Protein AF-A0A8H2NUI6-F1 (afdb_monomer_lite)

Radius of gyration: 14.53 Å; chains: 1; bounding box: 27×42×34 Å

Foldseek 3Di:
DDDPLLVLLVVLCVCVVVVHDSVVVSPDPDPVVSVVSPPPPDDDPDDPPPDD

Organism: Pseudomonas fluorescens (NCBI:txid294)

Sequence (52 aa):
MPGFHEVRALSLHLYKKAGKDGQKIAGHASEGMTKNYLRDHEKIVWSEAIRI

Structure (mmCIF, N/CA/C/O backbone):
data_AF-A0A8H2NUI6-F1
#
_entry.id   AF-A0A8H2NUI6-F1
#
loop_
_atom_site.group_PDB
_atom_site.id
_atom_site.type_symbol
_atom_site.label_atom_id
_atom_site.label_alt_id
_atom_site.label_comp_id
_atom_site.label_asym_id
_atom_site.label_entity_id
_atom_site.label_seq_id
_atom_site.pdbx_PDB_ins_code
_atom_site.Cartn_x
_atom_site.Cartn_y
_atom_site.Cartn_z
_atom_site.occupancy
_atom_site.B_iso_or_equiv
_atom_site.auth_seq_id
_atom_site.auth_comp_id
_atom_site.auth_asym_id
_atom_site.auth_atom_id
_atom_site.pdbx_PDB_model_num
ATOM 1 N N . ME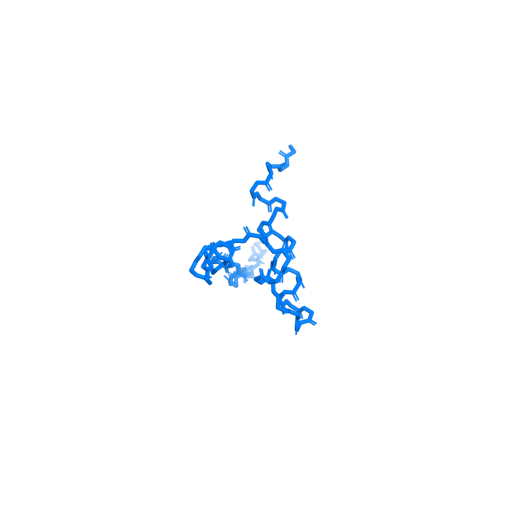T A 1 1 ? 18.351 -8.046 -1.114 1.00 82.50 1 MET A N 1
ATOM 2 C CA . MET A 1 1 ? 17.384 -7.782 -0.024 1.00 82.50 1 MET A CA 1
ATOM 3 C C . MET A 1 1 ? 16.375 -6.772 -0.541 1.00 82.50 1 MET A C 1
ATOM 5 O O . MET A 1 1 ? 16.833 -5.827 -1.173 1.00 82.50 1 MET A O 1
ATOM 9 N N . PRO A 1 2 ? 15.061 -6.972 -0.342 1.00 86.94 2 PRO A N 1
ATOM 10 C CA . PRO A 1 2 ? 14.055 -6.006 -0.778 1.00 86.94 2 PRO A CA 1
ATOM 11 C C . PRO A 1 2 ? 14.210 -4.672 -0.038 1.00 86.94 2 PRO A C 1
ATOM 13 O O . PRO A 1 2 ? 14.596 -4.639 1.134 1.00 86.94 2 PRO A O 1
ATOM 16 N N . GLY A 1 3 ? 13.917 -3.576 -0.729 1.00 95.00 3 GLY A N 1
ATOM 17 C CA . GLY A 1 3 ? 13.943 -2.221 -0.193 1.00 95.00 3 GLY A CA 1
ATOM 18 C C . GLY A 1 3 ? 12.746 -1.910 0.708 1.00 95.00 3 GLY A C 1
ATOM 19 O O . GLY A 1 3 ? 11.739 -2.619 0.731 1.00 95.00 3 GLY A O 1
ATOM 20 N N . PHE A 1 4 ? 12.830 -0.791 1.434 1.00 94.25 4 PHE A N 1
ATOM 21 C CA . PHE A 1 4 ? 11.785 -0.354 2.369 1.00 94.25 4 PHE A CA 1
ATOM 22 C C . PHE A 1 4 ? 10.394 -0.280 1.720 1.00 94.25 4 PHE A C 1
ATOM 24 O O . PHE A 1 4 ? 9.417 -0.790 2.269 1.00 94.25 4 PHE A O 1
ATOM 31 N N . HIS A 1 5 ? 10.302 0.326 0.534 1.00 93.12 5 HIS A N 1
ATOM 32 C CA . HIS A 1 5 ? 9.027 0.496 -0.161 1.00 93.12 5 HIS A CA 1
ATOM 33 C C . HIS A 1 5 ? 8.450 -0.825 -0.684 1.00 93.12 5 HIS A C 1
ATOM 35 O O . HIS A 1 5 ? 7.232 -0.976 -0.699 1.00 93.12 5 HIS A O 1
ATOM 41 N N . GLU A 1 6 ? 9.296 -1.801 -1.022 1.00 90.81 6 GLU A N 1
ATOM 42 C CA . GLU A 1 6 ? 8.867 -3.138 -1.449 1.00 90.81 6 GLU A CA 1
ATOM 43 C C . GLU A 1 6 ? 8.306 -3.940 -0.267 1.00 90.81 6 GLU A C 1
ATOM 45 O O . GLU A 1 6 ? 7.225 -4.521 -0.361 1.00 90.81 6 GLU A O 1
ATOM 50 N N . VAL A 1 7 ? 8.977 -3.900 0.892 1.00 94.00 7 VAL A N 1
ATOM 51 C CA . VAL A 1 7 ? 8.473 -4.515 2.136 1.00 94.00 7 VAL A CA 1
ATOM 52 C C . VAL A 1 7 ? 7.153 -3.868 2.565 1.00 94.00 7 VAL A C 1
ATOM 54 O O . VAL A 1 7 ? 6.212 -4.556 2.967 1.00 94.00 7 VAL A O 1
ATOM 57 N N . ARG A 1 8 ? 7.052 -2.542 2.442 1.00 94.38 8 ARG A N 1
ATOM 58 C CA . ARG A 1 8 ? 5.829 -1.789 2.737 1.00 94.38 8 ARG A CA 1
ATOM 59 C C . ARG A 1 8 ? 4.682 -2.154 1.792 1.00 94.38 8 ARG A C 1
ATOM 61 O O . ARG A 1 8 ? 3.569 -2.350 2.274 1.00 94.38 8 ARG A O 1
ATOM 68 N N . ALA A 1 9 ? 4.947 -2.285 0.490 1.00 93.38 9 ALA A N 1
ATOM 69 C CA . ALA A 1 9 ? 3.961 -2.733 -0.497 1.00 93.38 9 ALA A CA 1
ATOM 70 C C . ALA A 1 9 ? 3.428 -4.130 -0.153 1.00 93.38 9 ALA A C 1
ATOM 72 O O . ALA A 1 9 ? 2.219 -4.319 -0.009 1.00 93.38 9 ALA A O 1
ATOM 73 N N . LEU A 1 10 ? 4.332 -5.082 0.107 1.00 92.44 10 LEU A N 1
ATOM 74 C CA . LEU A 1 10 ? 3.966 -6.445 0.494 1.00 92.44 10 LEU A CA 1
ATOM 75 C C . LEU A 1 10 ? 3.127 -6.478 1.780 1.00 92.44 10 LEU A C 1
ATOM 77 O O . LEU A 1 10 ? 2.104 -7.159 1.830 1.00 92.44 10 LEU A O 1
ATOM 81 N N . SER A 1 11 ? 3.523 -5.720 2.805 1.00 93.94 11 SER A N 1
ATOM 82 C CA . SER A 1 11 ? 2.777 -5.624 4.065 1.00 93.94 11 SER A CA 1
ATOM 83 C C . SER A 1 11 ? 1.347 -5.113 3.847 1.00 93.94 11 SER A C 1
ATOM 85 O O . SER A 1 11 ? 0.388 -5.747 4.293 1.00 93.94 11 SER A O 1
ATOM 87 N N . LEU A 1 12 ? 1.180 -4.021 3.089 1.00 95.00 12 LEU A N 1
ATOM 88 C CA . LEU A 1 12 ? -0.137 -3.457 2.771 1.00 95.00 12 LEU A CA 1
ATOM 89 C C . LEU A 1 12 ? -0.994 -4.418 1.939 1.00 95.00 12 LEU A C 1
ATOM 91 O O . LEU A 1 12 ? -2.192 -4.552 2.200 1.00 95.00 12 LEU A O 1
ATOM 95 N N . HIS A 1 13 ? -0.386 -5.131 0.988 1.00 92.94 13 HIS A N 1
ATOM 96 C CA . HIS A 1 13 ? -1.063 -6.163 0.208 1.00 92.94 13 HIS A CA 1
ATOM 97 C C . HIS A 1 13 ? -1.599 -7.300 1.094 1.00 92.94 13 HIS A C 1
ATOM 99 O O . HIS A 1 13 ? -2.771 -7.669 0.987 1.00 92.94 13 HIS A O 1
ATOM 105 N N . LEU A 1 14 ? -0.779 -7.828 2.009 1.00 93.38 14 LEU A N 1
ATOM 106 C CA . LEU A 1 14 ? -1.188 -8.892 2.933 1.00 93.38 14 LEU A CA 1
ATOM 107 C C . LEU A 1 14 ? -2.283 -8.423 3.902 1.00 93.38 14 LEU A C 1
ATOM 109 O O . LEU A 1 14 ? -3.226 -9.169 4.168 1.00 93.38 14 LEU A O 1
ATOM 113 N N . TYR A 1 15 ? -2.207 -7.178 4.380 1.00 95.12 15 TYR A N 1
ATOM 114 C CA . TYR A 1 15 ? -3.234 -6.582 5.238 1.00 95.12 15 TYR A CA 1
ATOM 115 C C . TYR A 1 15 ? -4.587 -6.487 4.518 1.00 95.12 15 TYR A C 1
ATOM 117 O O . TYR A 1 15 ? -5.608 -6.912 5.063 1.00 95.12 15 TYR A O 1
ATOM 125 N N . LYS A 1 16 ? -4.582 -6.033 3.254 1.00 92.50 16 LYS A N 1
ATOM 126 C CA . LYS A 1 16 ? -5.771 -6.014 2.387 1.00 92.50 16 LYS A CA 1
ATOM 127 C C . LYS A 1 16 ? -6.329 -7.423 2.163 1.00 92.50 16 LYS A C 1
ATOM 129 O O . LYS A 1 16 ? -7.536 -7.616 2.277 1.00 92.50 16 LYS A O 1
ATOM 134 N N . LYS A 1 17 ? -5.474 -8.417 1.881 1.00 91.75 17 LYS A N 1
ATOM 135 C CA . LYS A 1 17 ? -5.887 -9.822 1.686 1.00 91.75 17 LYS A CA 1
ATOM 136 C C . LYS A 1 17 ? -6.541 -10.421 2.938 1.00 91.75 17 LYS A C 1
ATOM 138 O O . LYS A 1 17 ? -7.428 -11.257 2.818 1.00 91.75 17 LYS A O 1
ATOM 143 N N . ALA A 1 18 ? -6.148 -9.958 4.124 1.00 95.56 18 ALA A N 1
ATOM 144 C CA . ALA A 1 18 ? -6.774 -10.311 5.397 1.00 95.56 18 ALA A CA 1
ATOM 145 C C . ALA A 1 18 ? -8.076 -9.532 5.695 1.00 95.56 18 ALA A C 1
ATOM 147 O O . ALA A 1 18 ? -8.583 -9.610 6.813 1.00 95.56 18 ALA A O 1
ATOM 148 N N . GLY A 1 19 ? -8.599 -8.750 4.742 1.00 95.38 19 GLY A N 1
ATOM 149 C CA . GLY A 1 19 ? -9.814 -7.946 4.912 1.00 95.38 19 GLY A CA 1
ATOM 150 C C . GLY A 1 19 ? -9.633 -6.714 5.801 1.00 95.38 19 GLY A C 1
ATOM 151 O O . GLY A 1 19 ? -10.617 -6.155 6.280 1.00 95.38 19 GLY A O 1
ATOM 152 N N . LYS A 1 20 ? -8.388 -6.291 6.056 1.00 96.19 20 LYS A N 1
ATOM 153 C CA . LYS A 1 20 ? -8.081 -5.147 6.920 1.00 96.19 20 LYS A CA 1
ATOM 154 C C . LYS A 1 20 ? -7.789 -3.889 6.106 1.00 96.19 20 LYS A C 1
ATOM 156 O O . LYS A 1 20 ? -7.250 -3.940 5.002 1.00 96.19 20 LYS A O 1
ATOM 161 N N . ASP A 1 21 ? -8.093 -2.742 6.702 1.00 94.19 21 ASP A N 1
ATOM 162 C CA . ASP A 1 21 ? -7.828 -1.431 6.115 1.00 94.19 21 ASP A CA 1
ATOM 163 C C . ASP A 1 21 ? -6.353 -1.026 6.292 1.00 94.19 21 ASP A C 1
ATOM 165 O O . ASP A 1 21 ? -5.911 -0.666 7.386 1.00 94.19 21 ASP A O 1
ATOM 169 N N . GLY A 1 22 ? -5.589 -1.095 5.198 1.00 93.94 22 GLY A N 1
ATOM 170 C CA . GLY A 1 22 ? -4.175 -0.721 5.163 1.00 93.94 22 GLY A CA 1
ATOM 171 C C . GLY A 1 22 ? -3.916 0.780 5.341 1.00 93.94 22 GLY A C 1
ATOM 172 O O . GLY A 1 22 ? -2.852 1.144 5.840 1.00 93.94 22 GLY A O 1
ATOM 173 N N . GLN A 1 23 ? -4.872 1.660 5.008 1.00 95.62 23 GLN A N 1
ATOM 174 C CA . GLN A 1 23 ? -4.703 3.115 5.145 1.00 95.62 23 GLN A CA 1
ATOM 175 C C . GLN A 1 23 ? -4.415 3.498 6.602 1.00 95.62 23 GLN A C 1
ATOM 177 O O . GLN A 1 23 ? -3.549 4.334 6.863 1.00 95.62 23 GLN A O 1
ATOM 182 N N . LYS A 1 24 ? -5.090 2.835 7.550 1.00 95.19 24 LYS A N 1
ATOM 183 C CA . LYS A 1 24 ? -4.983 3.098 8.996 1.00 95.19 24 LYS A CA 1
ATOM 184 C C . LYS A 1 24 ? -3.595 2.838 9.576 1.00 95.19 24 LYS A C 1
ATOM 186 O O . LYS A 1 24 ? -3.250 3.436 10.588 1.00 95.19 24 LYS A O 1
ATOM 191 N N . ILE A 1 25 ? -2.811 1.958 8.954 1.00 93.81 25 ILE A N 1
ATOM 192 C CA . ILE A 1 25 ? -1.465 1.591 9.423 1.00 93.81 25 ILE A CA 1
ATOM 193 C C . ILE A 1 25 ? -0.355 2.159 8.541 1.00 93.81 25 ILE A C 1
ATOM 195 O O . ILE A 1 25 ? 0.812 2.137 8.921 1.00 93.81 25 ILE A O 1
ATOM 199 N N . ALA A 1 26 ? -0.700 2.664 7.356 1.00 94.06 26 ALA A N 1
ATOM 200 C CA . ALA A 1 26 ? 0.283 3.190 6.431 1.00 94.06 26 ALA A CA 1
ATOM 201 C C . ALA A 1 26 ? 0.852 4.537 6.903 1.00 94.06 26 ALA A C 1
ATOM 203 O O . ALA A 1 26 ? 1.993 4.854 6.594 1.00 94.06 26 ALA A O 1
ATOM 204 N N . GLY A 1 27 ? 0.095 5.361 7.634 1.00 94.94 27 GLY A N 1
ATOM 205 C CA . GLY A 1 27 ? 0.520 6.739 7.927 1.00 94.94 27 GLY A CA 1
ATOM 206 C C . GLY A 1 27 ? 0.588 7.610 6.664 1.00 94.94 27 GLY A C 1
ATOM 207 O O . GLY A 1 27 ? 1.394 8.531 6.573 1.00 94.94 27 GLY A O 1
ATOM 208 N N . HIS A 1 28 ? -0.217 7.281 5.652 1.00 96.56 28 HIS A N 1
ATOM 209 C CA . HIS A 1 28 ? -0.354 8.077 4.439 1.00 96.56 28 HIS A CA 1
ATOM 210 C C . HIS A 1 28 ? -1.404 9.176 4.620 1.00 96.56 28 HIS A C 1
ATOM 212 O O . HIS A 1 28 ? -2.458 8.942 5.207 1.00 96.56 28 HIS A O 1
ATOM 218 N N . ALA A 1 29 ? -1.150 10.350 4.041 1.00 96.94 29 ALA A N 1
ATOM 219 C CA . ALA A 1 29 ? -2.057 11.495 4.127 1.00 96.94 29 ALA A CA 1
ATOM 220 C C . ALA A 1 29 ? -3.345 11.324 3.301 1.00 96.94 29 ALA A C 1
ATOM 222 O O . ALA A 1 29 ? -4.351 11.965 3.586 1.00 96.94 29 ALA A O 1
ATOM 223 N N . SER A 1 30 ? -3.331 10.468 2.276 1.00 96.62 30 SER A N 1
ATOM 224 C CA . SER A 1 30 ? -4.496 10.219 1.424 1.00 96.62 30 SER A CA 1
ATOM 225 C C . SER A 1 30 ? -4.626 8.749 1.048 1.00 96.62 30 SER A C 1
ATOM 227 O O . SER A 1 30 ? -3.642 8.004 1.038 1.00 96.62 30 SER A O 1
ATOM 229 N N . GLU A 1 31 ? -5.845 8.333 0.701 1.00 94.19 31 GLU A N 1
ATOM 230 C CA . GLU A 1 31 ? -6.099 6.977 0.205 1.00 94.19 31 GLU A CA 1
ATOM 231 C C . GLU A 1 31 ? -5.311 6.665 -1.068 1.00 94.19 31 GLU A C 1
ATOM 233 O O . GLU A 1 31 ? -4.867 5.534 -1.264 1.00 94.19 31 GLU A O 1
ATOM 238 N N . GLY A 1 32 ? -5.132 7.662 -1.943 1.00 95.19 32 GLY A N 1
ATOM 239 C CA . GLY A 1 32 ? -4.410 7.504 -3.206 1.00 95.19 32 GLY A CA 1
ATOM 240 C C . GLY A 1 32 ? -2.972 7.033 -2.996 1.00 95.19 32 GLY A C 1
ATOM 241 O O . GLY A 1 32 ? -2.491 6.164 -3.722 1.00 95.19 32 GLY A O 1
ATOM 242 N N . MET A 1 33 ? -2.314 7.524 -1.942 1.00 95.25 33 MET A N 1
ATOM 243 C CA . MET A 1 33 ? -0.970 7.078 -1.579 1.00 95.25 33 MET A CA 1
ATOM 244 C C . MET A 1 33 ? -0.942 5.595 -1.199 1.00 95.25 33 MET A C 1
ATOM 246 O O . MET A 1 33 ? -0.063 4.881 -1.665 1.00 95.25 33 MET A O 1
ATOM 250 N N . THR A 1 34 ? -1.909 5.096 -0.419 1.00 94.88 34 THR A N 1
ATOM 251 C CA . THR A 1 34 ? -1.996 3.656 -0.098 1.00 94.88 34 THR A CA 1
ATOM 252 C C . THR A 1 34 ? -2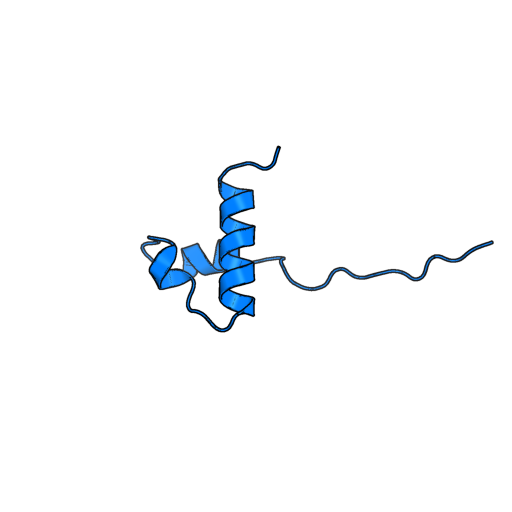.349 2.830 -1.322 1.00 94.88 34 THR A C 1
ATOM 254 O O . THR A 1 34 ? -1.747 1.781 -1.534 1.00 94.88 34 THR A O 1
ATOM 257 N N . LYS A 1 35 ? -3.269 3.314 -2.165 1.00 91.81 35 LYS A N 1
ATOM 258 C CA . LYS A 1 35 ? -3.643 2.637 -3.412 1.00 91.81 35 LYS A CA 1
ATOM 259 C C . LYS A 1 35 ? -2.431 2.433 -4.319 1.00 91.81 35 LYS A C 1
ATOM 261 O O . LYS A 1 35 ? -2.323 1.356 -4.885 1.00 91.81 35 LYS A O 1
ATOM 266 N N . ASN A 1 36 ? -1.483 3.372 -4.379 1.00 92.12 36 ASN A N 1
ATOM 267 C CA . ASN A 1 36 ? -0.252 3.206 -5.162 1.00 92.12 36 ASN A CA 1
ATOM 268 C C . ASN A 1 36 ? 0.606 2.010 -4.720 1.00 92.12 36 ASN A C 1
ATOM 270 O O . ASN A 1 36 ? 1.143 1.324 -5.579 1.00 92.12 36 ASN A O 1
ATOM 274 N N . TYR A 1 37 ? 0.675 1.706 -3.420 1.00 90.19 37 TYR A N 1
ATOM 275 C CA . TYR A 1 37 ? 1.366 0.506 -2.916 1.00 90.19 37 TYR A CA 1
ATOM 276 C C . TYR A 1 37 ? 0.594 -0.794 -3.156 1.00 90.19 37 TYR A C 1
ATOM 278 O O . TYR A 1 37 ? 1.131 -1.867 -2.927 1.00 90.19 37 TYR A O 1
ATOM 286 N N . LEU A 1 38 ? -0.675 -0.706 -3.557 1.00 86.75 38 LEU A N 1
ATOM 287 C CA . LEU A 1 38 ? -1.532 -1.855 -3.844 1.00 86.75 38 LEU A CA 1
ATOM 288 C C . LEU A 1 38 ? -1.667 -2.122 -5.349 1.00 86.75 38 LEU A C 1
ATOM 290 O O . LEU A 1 38 ? -2.325 -3.094 -5.724 1.00 86.75 38 LEU A O 1
ATOM 294 N N . ARG A 1 39 ? -1.093 -1.260 -6.198 1.00 83.44 39 ARG A N 1
ATOM 295 C CA . ARG A 1 39 ? -1.094 -1.428 -7.655 1.00 83.44 39 ARG A CA 1
ATOM 296 C C . ARG A 1 39 ? -0.235 -2.622 -8.041 1.00 83.44 39 ARG A C 1
ATOM 298 O O . ARG A 1 39 ? 0.682 -2.991 -7.317 1.00 83.44 39 ARG A O 1
ATOM 305 N N . ASP A 1 40 ? -0.585 -3.234 -9.165 1.00 75.25 40 ASP A N 1
ATOM 306 C CA . ASP A 1 40 ? 0.206 -4.274 -9.832 1.00 75.25 40 ASP A CA 1
ATOM 307 C C . ASP A 1 40 ? 0.478 -5.536 -8.984 1.00 75.25 40 ASP A C 1
ATOM 309 O O . ASP A 1 40 ? 1.251 -6.408 -9.360 1.00 75.25 40 ASP A O 1
ATOM 313 N N . HIS A 1 41 ? -0.243 -5.690 -7.868 1.00 73.12 41 HIS A N 1
ATOM 314 C C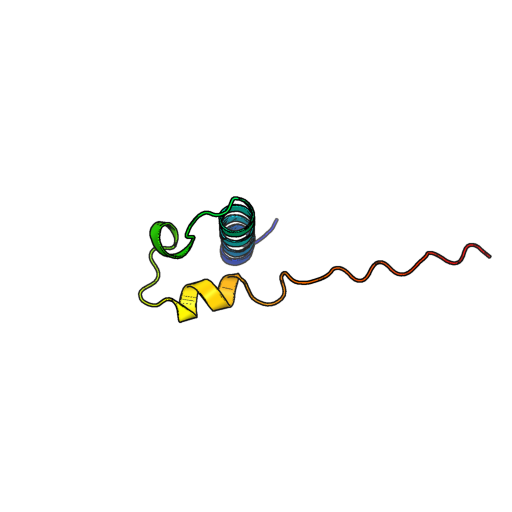A . HIS A 1 41 ? -0.335 -6.928 -7.096 1.00 73.12 41 HIS A CA 1
ATOM 315 C C . HIS A 1 41 ? -1.335 -7.937 -7.696 1.00 73.12 41 HIS A C 1
ATOM 317 O O . HIS A 1 41 ? -1.605 -8.978 -7.089 1.00 73.12 41 HIS A O 1
ATOM 323 N N . GLU A 1 42 ? -1.936 -7.630 -8.848 1.00 70.06 42 GLU A N 1
ATOM 324 C CA . GLU A 1 42 ? -2.922 -8.497 -9.489 1.00 70.06 42 GLU A CA 1
ATOM 325 C C . GLU A 1 42 ? -2.286 -9.445 -10.517 1.00 70.06 42 GLU A C 1
ATOM 327 O O . GLU A 1 42 ? -1.529 -9.033 -11.386 1.00 70.06 42 GLU A O 1
ATOM 332 N N . LYS A 1 43 ? -2.663 -10.726 -10.383 1.00 60.00 43 LYS A N 1
ATOM 333 C CA . LYS A 1 43 ? -2.441 -11.886 -11.265 1.00 60.00 43 LYS A CA 1
ATOM 334 C C . LYS A 1 43 ? -1.007 -12.118 -11.761 1.00 60.00 43 LYS A C 1
ATOM 336 O O . LYS A 1 43 ? -0.610 -11.682 -12.834 1.00 60.00 43 LYS A O 1
ATOM 341 N N . ILE A 1 44 ? -0.313 -13.022 -11.064 1.00 62.62 44 ILE A N 1
ATOM 342 C CA . ILE A 1 44 ? 0.702 -13.863 -11.709 1.00 62.62 44 ILE A CA 1
ATOM 343 C C . ILE A 1 44 ? -0.017 -14.707 -12.771 1.00 62.62 44 ILE A C 1
ATOM 345 O O . ILE A 1 44 ? -0.842 -15.561 -12.435 1.00 62.62 44 ILE A O 1
ATOM 349 N N . VAL A 1 45 ? 0.270 -14.450 -14.046 1.00 65.56 45 VAL A N 1
ATOM 350 C CA . VAL A 1 45 ? -0.154 -15.315 -15.152 1.00 65.56 45 VAL A CA 1
ATOM 351 C C . VAL A 1 45 ? 0.817 -16.489 -15.200 1.00 65.56 45 VAL A C 1
ATOM 353 O O . VAL A 1 45 ? 1.914 -16.388 -15.746 1.00 65.56 45 VAL A O 1
ATOM 356 N N . TRP A 1 46 ? 0.435 -17.602 -14.578 1.00 70.31 46 TRP A N 1
ATOM 357 C CA . TRP A 1 46 ? 1.174 -18.852 -14.709 1.00 70.31 46 TRP A CA 1
ATOM 358 C C . TRP A 1 46 ? 0.938 -19.399 -16.116 1.00 70.31 46 TRP A C 1
ATOM 360 O O . TRP A 1 46 ? -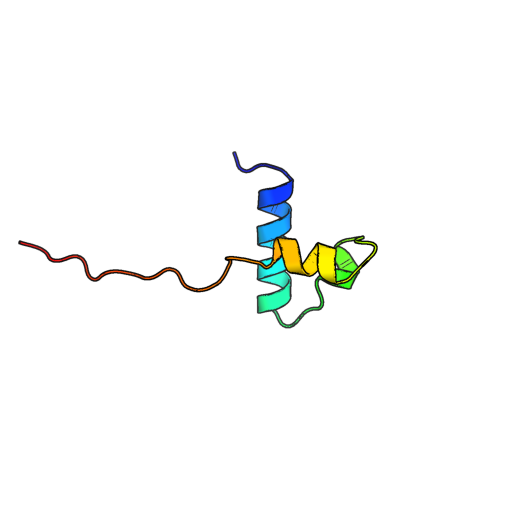0.177 -19.794 -16.447 1.00 70.31 46 TRP A O 1
ATOM 370 N N . SER A 1 47 ? 1.972 -19.383 -16.953 1.00 73.88 47 SER A N 1
ATOM 371 C CA . SER A 1 47 ? 1.942 -20.123 -18.216 1.00 73.88 47 SER A CA 1
ATOM 372 C C . SER A 1 47 ? 2.187 -21.599 -17.911 1.00 73.88 47 SER A C 1
ATOM 374 O O . SER A 1 47 ? 3.073 -21.917 -17.114 1.00 73.88 47 SER A O 1
ATOM 376 N N . GLU A 1 48 ? 1.419 -22.502 -18.522 1.00 78.69 48 GLU A N 1
ATOM 377 C CA . GLU A 1 48 ? 1.736 -23.929 -18.455 1.00 78.69 48 GLU A CA 1
ATOM 378 C C . GLU A 1 48 ? 3.120 -24.162 -19.069 1.00 78.69 48 GLU A C 1
ATOM 380 O O . GLU A 1 48 ? 3.411 -23.725 -20.185 1.00 78.69 48 GLU A O 1
ATOM 385 N N . ALA A 1 49 ? 4.000 -24.830 -18.325 1.00 78.00 49 ALA A N 1
ATOM 386 C CA . ALA A 1 49 ? 5.289 -25.237 -18.854 1.00 78.00 49 ALA A CA 1
ATOM 387 C C . ALA A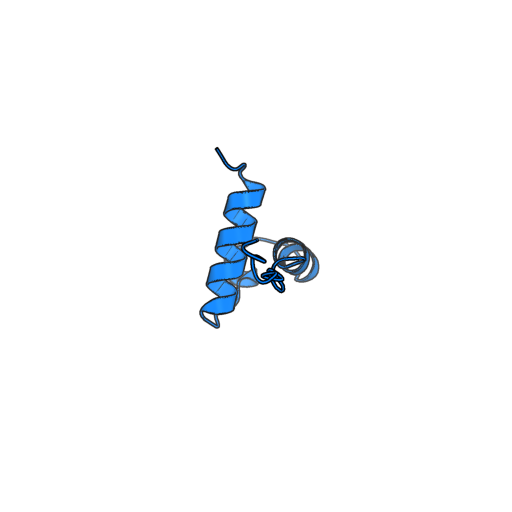 1 49 ? 5.059 -26.354 -19.880 1.00 78.00 49 ALA A C 1
ATOM 389 O O . ALA A 1 49 ? 4.768 -2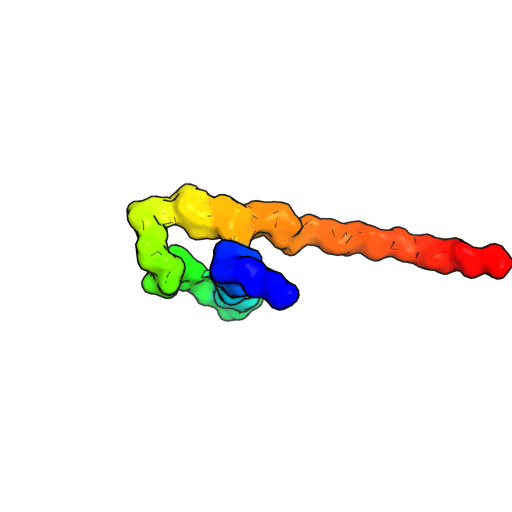7.491 -19.505 1.00 78.00 49 ALA A O 1
ATOM 390 N N . ILE A 1 50 ? 5.203 -26.037 -21.169 1.00 74.81 50 ILE A N 1
ATOM 391 C CA . ILE A 1 50 ? 5.259 -27.051 -22.223 1.00 74.81 50 ILE A CA 1
ATOM 392 C C . ILE A 1 50 ? 6.565 -27.823 -22.022 1.00 74.81 50 ILE A C 1
ATOM 394 O O . ILE A 1 50 ? 7.654 -27.307 -22.273 1.00 74.81 50 ILE A O 1
ATOM 398 N N . ARG A 1 51 ? 6.458 -29.053 -21.517 1.00 69.19 51 ARG A N 1
ATOM 399 C CA . ARG A 1 51 ? 7.559 -30.016 -21.543 1.00 69.19 51 ARG A CA 1
ATOM 400 C C . ARG A 1 51 ? 7.580 -30.643 -22.936 1.00 69.19 51 ARG A C 1
ATOM 402 O O . ARG A 1 51 ? 6.634 -31.340 -23.293 1.00 69.19 51 ARG A O 1
ATOM 409 N N . ILE A 1 52 ? 8.617 -30.320 -23.706 1.00 66.56 52 ILE A N 1
ATOM 410 C CA . ILE A 1 52 ? 9.017 -31.027 -24.933 1.00 66.56 52 ILE A CA 1
ATOM 411 C C . ILE A 1 52 ? 9.807 -32.287 -24.590 1.00 66.56 52 ILE A C 1
ATOM 413 O O . ILE A 1 52 ? 10.509 -32.268 -23.551 1.00 66.56 52 ILE A O 1
#

Secondary structure (DSSP, 8-state):
---HHHHHHHHHHHHHHTT--SHHHHT-SSHHHHHHHTTT-S----------

InterPro domains:
  IPR013762 Integrase-like, catalytic domain superfamily [G3DSA:1.10.443.10] (1-47)

pLDDT: mean 87.54, std 10.54, range [60.0, 96.94]